Protein AF-A0A969LQN1-F1 (afdb_monomer_lite)

Sequence (122 aa):
MEYKDREGKVILKKVQLDATITDNYTGWLCTYYIYDDFNQLRYVLQPQAVKLLLDAGTWDISITNLKDELCFRYEYDYRNRMILKKSARSRRSLYGLRQPRQAGVYPGCQHANRQPLAGFIL

Structure (mmCIF, N/CA/C/O backbone):
data_AF-A0A969LQN1-F1
#
_entry.id   AF-A0A969LQN1-F1
#
loop_
_atom_site.group_PDB
_atom_site.id
_atom_site.type_symbol
_atom_site.label_atom_id
_atom_site.label_alt_id
_atom_site.label_comp_id
_atom_site.label_asym_id
_atom_site.label_entity_id
_atom_site.label_seq_id
_atom_site.pdbx_PDB_ins_code
_atom_site.Cartn_x
_atom_site.Cartn_y
_atom_site.Cartn_z
_atom_site.occupancy
_atom_site.B_iso_or_equiv
_atom_site.auth_seq_id
_atom_site.auth_comp_id
_atom_site.auth_asym_id
_atom_site.auth_atom_id
_atom_site.pdbx_PDB_model_num
ATOM 1 N N . MET A 1 1 ? -3.589 -9.354 -12.042 1.00 91.88 1 MET A N 1
ATOM 2 C CA . MET A 1 1 ? -2.975 -10.235 -11.026 1.00 91.88 1 MET A CA 1
ATOM 3 C C . MET A 1 1 ? -3.177 -9.631 -9.647 1.00 91.88 1 MET A C 1
ATOM 5 O O . MET A 1 1 ? -3.182 -8.410 -9.524 1.00 91.88 1 MET A O 1
ATOM 9 N N . GLU A 1 2 ? -3.357 -10.461 -8.626 1.00 93.88 2 GLU A N 1
ATOM 10 C CA . GLU A 1 2 ? -3.533 -10.028 -7.236 1.00 93.88 2 GLU A CA 1
ATOM 11 C C . GLU A 1 2 ? -2.597 -10.839 -6.342 1.00 93.88 2 GLU A C 1
ATOM 13 O O . GLU A 1 2 ? -2.481 -12.052 -6.502 1.00 93.88 2 GLU A O 1
ATOM 18 N N . TYR A 1 3 ? -1.928 -10.156 -5.421 1.00 94.75 3 TYR A N 1
ATOM 19 C CA . TYR A 1 3 ? -1.013 -10.750 -4.456 1.00 94.75 3 TYR A CA 1
ATOM 20 C C . TYR A 1 3 ? -1.598 -10.575 -3.071 1.00 94.75 3 TYR A C 1
ATOM 22 O O . TYR A 1 3 ? -2.099 -9.496 -2.737 1.00 94.75 3 TYR A O 1
ATOM 30 N N . LYS A 1 4 ? -1.528 -11.642 -2.282 1.00 95.94 4 LYS A N 1
ATOM 31 C CA . LYS A 1 4 ? -2.083 -11.691 -0.937 1.00 95.94 4 LYS A CA 1
ATOM 32 C C . LYS A 1 4 ? -1.000 -12.002 0.088 1.00 95.94 4 LYS A C 1
ATOM 34 O O . LYS A 1 4 ? -0.024 -12.673 -0.242 1.00 95.94 4 LYS A O 1
ATOM 39 N N . ASP A 1 5 ? -1.173 -11.503 1.304 1.00 93.50 5 ASP A N 1
ATOM 40 C CA . ASP A 1 5 ? -0.361 -11.905 2.449 1.00 93.50 5 ASP A CA 1
ATOM 41 C C . ASP A 1 5 ? -0.765 -13.297 2.978 1.00 93.50 5 ASP A C 1
ATOM 43 O O . ASP A 1 5 ? -1.632 -13.979 2.422 1.00 93.50 5 ASP A O 1
ATOM 47 N N . ARG A 1 6 ? -0.121 -13.727 4.070 1.00 92.81 6 ARG A N 1
ATOM 48 C CA . ARG A 1 6 ? -0.381 -15.024 4.719 1.00 92.81 6 ARG A CA 1
ATOM 49 C C . ARG A 1 6 ? -1.776 -15.124 5.340 1.00 92.81 6 ARG A C 1
ATOM 51 O O . ARG A 1 6 ? -2.266 -16.231 5.525 1.00 92.81 6 ARG A O 1
ATOM 58 N N . GLU A 1 7 ? -2.405 -13.993 5.640 1.00 91.88 7 GLU A N 1
ATOM 59 C CA . GLU A 1 7 ? -3.772 -13.911 6.162 1.00 91.88 7 GLU A CA 1
ATOM 60 C C . GLU A 1 7 ? -4.810 -13.774 5.030 1.00 91.88 7 GLU A C 1
ATOM 62 O O . GLU A 1 7 ? -6.009 -13.659 5.280 1.00 91.88 7 GLU A O 1
ATOM 67 N N . GLY A 1 8 ? -4.371 -13.813 3.765 1.00 93.81 8 GLY A N 1
ATOM 68 C CA . GLY A 1 8 ? -5.228 -13.756 2.585 1.00 93.81 8 GLY A CA 1
ATOM 69 C C . GLY A 1 8 ? -5.648 -12.345 2.170 1.00 93.81 8 GLY A C 1
ATOM 70 O O . GLY A 1 8 ? -6.508 -12.203 1.290 1.00 93.81 8 GLY A O 1
ATOM 71 N N . LYS A 1 9 ? -5.058 -11.293 2.744 1.00 93.50 9 LYS A N 1
ATOM 72 C CA . LYS A 1 9 ? -5.373 -9.906 2.384 1.00 93.50 9 LYS A CA 1
ATOM 73 C C . LYS A 1 9 ? -4.621 -9.490 1.148 1.00 93.50 9 LYS A C 1
ATOM 75 O O . LYS A 1 9 ? -3.429 -9.742 1.025 1.00 93.50 9 LYS A O 1
ATOM 80 N N . VAL A 1 10 ? -5.312 -8.814 0.239 1.00 95.50 10 VAL A N 1
ATOM 81 C CA . VAL A 1 10 ? -4.692 -8.295 -0.980 1.00 95.50 10 VAL A CA 1
ATOM 82 C C . VAL A 1 10 ? -3.736 -7.170 -0.605 1.00 95.50 10 VAL A C 1
ATOM 84 O O . VAL A 1 10 ? -4.182 -6.149 -0.106 1.00 95.50 10 VAL A O 1
ATOM 87 N N . ILE A 1 11 ? -2.446 -7.348 -0.879 1.00 95.81 11 ILE A N 1
ATOM 88 C CA . ILE A 1 11 ? -1.390 -6.351 -0.634 1.00 95.81 11 ILE A CA 1
ATOM 89 C C . ILE A 1 11 ? -1.024 -5.575 -1.902 1.00 95.81 11 ILE A C 1
ATOM 91 O O . ILE A 1 11 ? -0.620 -4.415 -1.841 1.00 95.81 11 ILE A O 1
ATOM 95 N N . LEU A 1 12 ? -1.193 -6.199 -3.070 1.00 95.38 12 LEU A N 1
ATOM 96 C CA . LEU A 1 12 ? -0.874 -5.609 -4.364 1.00 95.38 12 LEU A CA 1
ATOM 97 C C . LEU A 1 12 ? -1.834 -6.128 -5.426 1.00 95.38 12 LEU A C 1
ATOM 99 O O . LEU A 1 12 ? -2.025 -7.333 -5.587 1.00 95.38 12 LEU A O 1
ATOM 103 N N . LYS A 1 13 ? -2.373 -5.205 -6.213 1.00 95.31 13 LYS A N 1
ATOM 104 C CA . LYS A 1 13 ? -3.087 -5.502 -7.449 1.00 95.31 13 LYS A CA 1
ATOM 105 C C . LYS A 1 13 ? -2.303 -4.964 -8.635 1.00 95.31 13 LYS A C 1
ATOM 107 O O . LYS A 1 13 ? -1.928 -3.797 -8.645 1.00 95.31 13 LYS A O 1
ATOM 112 N N . LYS A 1 14 ? -2.085 -5.814 -9.635 1.00 94.25 14 LYS A N 1
ATOM 113 C CA . LYS A 1 14 ? -1.474 -5.450 -10.915 1.00 94.25 14 LYS A CA 1
ATOM 114 C C . LYS A 1 14 ? -2.484 -5.596 -12.040 1.00 94.25 14 LYS A C 1
ATOM 116 O O . LYS A 1 14 ? -3.086 -6.663 -12.196 1.00 94.25 14 LYS A O 1
ATOM 121 N N . VAL A 1 15 ? -2.643 -4.549 -12.835 1.00 93.56 15 VAL A N 1
ATOM 122 C CA . VAL A 1 15 ? -3.436 -4.561 -14.068 1.00 93.56 15 VAL A CA 1
ATOM 123 C C . VAL A 1 15 ? -2.489 -4.294 -15.226 1.00 93.56 15 VAL A C 1
ATOM 125 O O . VAL A 1 15 ? -1.720 -3.341 -15.164 1.00 93.56 15 VAL A O 1
ATOM 128 N N . GLN A 1 16 ? -2.494 -5.162 -16.233 1.00 92.12 16 GLN A N 1
ATOM 129 C CA . GLN A 1 16 ? -1.650 -4.971 -17.407 1.00 92.12 16 GLN A CA 1
ATOM 130 C C . GLN A 1 16 ? -2.158 -3.752 -18.173 1.00 92.12 16 GLN A C 1
ATOM 132 O O . GLN A 1 16 ? -3.361 -3.636 -18.409 1.00 92.12 16 GLN A O 1
ATOM 137 N N . LEU A 1 17 ? -1.249 -2.846 -18.510 1.00 89.06 17 LEU A N 1
ATOM 138 C CA . LEU A 1 17 ? -1.535 -1.667 -19.317 1.00 89.06 17 L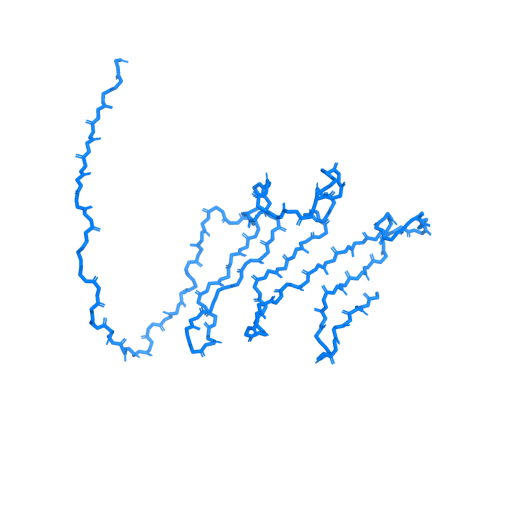EU A CA 1
ATOM 139 C C . LEU A 1 17 ? -1.036 -1.861 -20.746 1.00 89.06 17 LEU A C 1
ATOM 141 O O . LEU A 1 17 ? -1.782 -1.613 -21.687 1.00 89.06 17 LEU A O 1
ATOM 145 N N . ASP A 1 18 ? 0.193 -2.357 -20.886 1.00 87.56 18 ASP A N 1
ATOM 146 C CA . ASP A 1 18 ? 0.870 -2.499 -22.170 1.00 87.56 18 ASP A CA 1
ATOM 147 C C . ASP A 1 18 ? 1.112 -3.970 -22.520 1.00 87.56 18 ASP A C 1
ATOM 149 O O . ASP A 1 18 ? 1.302 -4.827 -21.651 1.00 87.56 18 ASP A O 1
ATOM 153 N N . ALA A 1 19 ? 1.130 -4.271 -23.820 1.00 81.88 19 ALA A N 1
ATOM 154 C CA . ALA A 1 19 ? 1.492 -5.598 -24.321 1.00 81.88 19 ALA A CA 1
ATOM 155 C C . ALA A 1 19 ? 2.981 -5.915 -24.085 1.00 81.88 19 ALA A C 1
ATOM 157 O O . ALA A 1 19 ? 3.353 -7.077 -23.932 1.00 81.88 19 ALA A O 1
ATOM 158 N N . THR A 1 20 ? 3.818 -4.877 -24.019 1.00 83.88 20 THR A N 1
ATOM 159 C CA . THR A 1 20 ? 5.254 -4.993 -23.770 1.00 83.88 20 THR A CA 1
ATOM 160 C C . THR A 1 20 ? 5.531 -4.849 -22.280 1.00 83.88 20 THR A C 1
ATOM 162 O O . THR A 1 20 ? 5.404 -3.766 -21.714 1.00 83.88 20 THR A O 1
ATOM 165 N N . ILE A 1 21 ? 5.934 -5.948 -21.650 1.00 85.12 21 ILE A N 1
ATOM 166 C CA . ILE A 1 21 ? 6.316 -5.995 -20.238 1.00 85.12 21 ILE A CA 1
ATOM 167 C C . ILE A 1 21 ? 7.829 -6.178 -20.183 1.00 85.12 21 ILE A C 1
ATOM 169 O O . ILE A 1 21 ? 8.336 -7.228 -20.574 1.00 85.12 21 ILE A O 1
ATOM 173 N N . THR A 1 22 ? 8.550 -5.163 -19.714 1.00 84.00 22 THR A N 1
ATOM 174 C CA . THR A 1 22 ? 10.016 -5.224 -19.580 1.00 84.00 22 THR A CA 1
ATOM 175 C C . THR A 1 22 ? 10.466 -5.588 -18.171 1.00 84.00 22 THR A C 1
ATOM 177 O O . THR A 1 22 ? 11.551 -6.135 -18.000 1.00 84.00 22 THR A O 1
ATOM 180 N N . ASP A 1 23 ? 9.644 -5.310 -17.159 1.00 84.62 23 ASP A N 1
ATOM 181 C CA . ASP A 1 23 ? 9.946 -5.602 -15.760 1.00 84.62 23 ASP A CA 1
ATOM 182 C C . ASP A 1 23 ? 8.658 -5.719 -14.914 1.00 84.62 23 ASP A C 1
ATOM 184 O O . ASP A 1 23 ? 7.540 -5.810 -15.425 1.00 84.62 23 ASP A O 1
ATOM 188 N N . ASN A 1 24 ? 8.815 -5.754 -13.589 1.00 84.12 24 ASN A N 1
ATOM 189 C CA . ASN A 1 24 ? 7.723 -5.936 -12.635 1.00 84.12 24 ASN A CA 1
ATOM 190 C C . ASN A 1 24 ? 6.764 -4.733 -12.507 1.00 84.12 24 ASN A C 1
ATOM 192 O O . ASN A 1 24 ? 5.717 -4.886 -11.867 1.00 84.12 24 ASN A O 1
ATOM 196 N N . TYR A 1 25 ? 7.106 -3.573 -13.063 1.00 85.00 25 TYR A N 1
ATOM 197 C CA . TYR A 1 25 ? 6.378 -2.308 -12.947 1.00 85.00 25 TYR A CA 1
ATOM 198 C C . TYR A 1 25 ? 6.063 -1.684 -14.312 1.00 85.00 25 TYR A C 1
ATOM 200 O O . TYR A 1 25 ? 4.969 -1.159 -14.505 1.00 85.00 25 TYR A O 1
ATOM 208 N N . THR A 1 26 ? 6.975 -1.772 -15.274 1.00 85.94 26 THR A N 1
ATOM 209 C CA . THR A 1 26 ? 6.791 -1.250 -16.628 1.00 85.94 26 THR A CA 1
ATOM 210 C C . THR A 1 26 ? 5.747 -2.070 -17.382 1.00 85.94 26 THR A C 1
ATOM 212 O O . THR A 1 26 ? 5.810 -3.300 -17.427 1.00 85.94 26 THR A O 1
ATOM 215 N N . GLY A 1 27 ? 4.753 -1.382 -17.949 1.00 87.25 27 GLY A N 1
ATOM 216 C CA . GLY A 1 27 ? 3.581 -2.005 -18.569 1.00 87.25 27 GLY A CA 1
ATOM 217 C C . GLY A 1 27 ? 2.517 -2.480 -17.572 1.00 87.25 27 GLY A C 1
ATOM 218 O O . GLY A 1 27 ? 1.525 -3.086 -17.983 1.00 87.25 27 GLY A O 1
ATOM 219 N N . TRP A 1 28 ? 2.674 -2.188 -16.272 1.00 91.44 28 TRP A N 1
ATOM 220 C CA . TRP A 1 28 ? 1.728 -2.556 -15.218 1.00 91.44 28 TRP A CA 1
ATOM 221 C C . TRP A 1 28 ? 1.226 -1.347 -14.424 1.00 91.44 28 TRP A C 1
ATOM 223 O O . TRP A 1 28 ? 1.983 -0.507 -13.948 1.00 91.44 28 TRP A O 1
ATOM 233 N N . LEU A 1 29 ? -0.080 -1.317 -14.167 1.00 91.88 29 LEU A N 1
ATOM 234 C CA . LEU A 1 29 ? -0.677 -0.471 -13.141 1.00 91.88 29 LEU A CA 1
ATOM 235 C C . LEU A 1 29 ? -0.676 -1.221 -11.807 1.00 91.88 29 LEU A C 1
ATOM 237 O O . LEU A 1 29 ? -1.457 -2.156 -11.606 1.00 91.88 29 LEU A O 1
ATOM 241 N N . CYS A 1 30 ? 0.192 -0.795 -10.893 1.00 93.00 30 CYS A N 1
ATOM 242 C CA . CYS A 1 30 ? 0.333 -1.363 -9.554 1.00 93.00 30 CYS A CA 1
ATOM 243 C C . CYS A 1 30 ? -0.459 -0.544 -8.525 1.00 93.00 30 CYS A C 1
ATOM 245 O O . CYS A 1 30 ? -0.253 0.657 -8.391 1.00 93.00 30 CYS A O 1
ATOM 247 N N . THR A 1 31 ? -1.348 -1.190 -7.773 1.00 93.75 31 THR A N 1
ATOM 248 C CA . THR A 1 31 ? -2.081 -0.586 -6.649 1.00 93.75 31 THR A CA 1
ATOM 249 C C . THR A 1 31 ? -1.726 -1.322 -5.367 1.00 93.75 31 THR A C 1
ATOM 251 O O . THR A 1 31 ? -1.995 -2.520 -5.265 1.00 93.75 31 THR A O 1
ATOM 254 N N . TYR A 1 32 ? -1.146 -0.619 -4.395 1.00 93.75 32 TYR A N 1
ATOM 255 C CA . TYR A 1 32 ? -0.761 -1.210 -3.109 1.00 93.75 32 TYR A CA 1
ATOM 256 C C . TYR A 1 32 ? -1.790 -0.921 -2.028 1.00 93.75 32 TYR A C 1
ATOM 258 O O . TYR A 1 32 ? -2.318 0.189 -1.941 1.00 93.75 32 TYR A O 1
ATOM 266 N N . TYR A 1 33 ? -2.013 -1.918 -1.180 1.00 93.75 33 TYR A N 1
ATOM 267 C CA . TYR A 1 33 ? -2.898 -1.869 -0.025 1.00 93.75 33 TYR A CA 1
ATOM 268 C C . TYR A 1 33 ? -2.046 -2.047 1.227 1.00 93.75 33 TYR A C 1
ATOM 270 O O . TYR A 1 33 ? -1.393 -3.073 1.404 1.00 93.75 33 TYR A O 1
ATOM 278 N N . ILE A 1 34 ? -2.020 -1.019 2.069 1.00 91.12 34 ILE A N 1
ATOM 279 C CA . ILE A 1 34 ? -1.152 -0.955 3.243 1.00 91.12 34 ILE A CA 1
ATOM 280 C C . ILE A 1 34 ? -2.014 -1.102 4.484 1.00 91.12 34 ILE A C 1
ATOM 282 O O . ILE A 1 34 ? -2.923 -0.294 4.711 1.00 91.12 34 ILE A O 1
ATOM 286 N N . TYR A 1 35 ? -1.697 -2.111 5.284 1.00 91.88 35 TYR A N 1
ATOM 287 C CA . TYR A 1 35 ? -2.370 -2.422 6.537 1.00 91.88 35 TYR A CA 1
ATOM 288 C C . TYR A 1 35 ? -1.491 -2.026 7.728 1.00 91.88 35 TYR A C 1
ATOM 290 O O . TYR A 1 35 ? -0.270 -1.977 7.595 1.00 91.88 35 TYR A O 1
ATOM 298 N N . ASP A 1 36 ? -2.108 -1.699 8.862 1.00 89.38 36 ASP A N 1
ATOM 299 C CA . ASP A 1 36 ? -1.401 -1.598 10.144 1.00 89.38 36 ASP A CA 1
ATOM 300 C C . ASP A 1 36 ? -1.349 -2.950 10.875 1.00 89.38 36 ASP A C 1
ATOM 302 O O . ASP A 1 36 ? -1.938 -3.936 10.429 1.00 89.38 36 ASP A O 1
ATOM 306 N N . ASP A 1 37 ? -0.676 -2.975 12.027 1.00 89.50 37 ASP A N 1
ATOM 307 C CA . ASP A 1 37 ? -0.557 -4.156 12.896 1.00 89.50 37 ASP A CA 1
ATOM 308 C C . ASP A 1 37 ? -1.911 -4.614 13.471 1.00 89.50 37 ASP A C 1
ATOM 310 O O . ASP A 1 37 ? -2.075 -5.767 13.867 1.00 89.50 37 ASP A O 1
ATOM 314 N N . PHE A 1 38 ? -2.911 -3.725 13.484 1.00 89.56 38 PHE A N 1
ATOM 315 C CA . PHE A 1 38 ? -4.302 -4.044 13.825 1.00 89.56 38 PHE A CA 1
ATOM 316 C C . PHE A 1 38 ? -5.102 -4.523 12.624 1.00 89.56 38 PHE A C 1
ATOM 318 O O . PHE A 1 38 ? -6.330 -4.655 12.688 1.00 89.56 38 PHE A O 1
ATOM 325 N N . ASN A 1 39 ? -4.413 -4.839 11.532 1.00 89.12 39 ASN A N 1
ATOM 326 C CA . ASN A 1 39 ? -4.992 -5.473 10.380 1.00 89.12 39 ASN A CA 1
ATOM 327 C C . ASN A 1 39 ? -5.997 -4.577 9.620 1.00 89.12 39 ASN A C 1
ATOM 329 O O . ASN A 1 39 ? -6.768 -5.077 8.791 1.00 89.12 39 ASN A O 1
ATOM 333 N N . GLN A 1 40 ? -5.940 -3.258 9.833 1.00 90.81 40 GLN A N 1
ATOM 334 C CA . GLN A 1 40 ? -6.796 -2.245 9.219 1.00 90.81 40 GLN A CA 1
ATOM 335 C C . GLN A 1 40 ? -6.134 -1.631 7.987 1.00 90.81 40 GLN A C 1
ATOM 337 O O . GLN A 1 40 ? -4.966 -1.259 8.017 1.00 90.81 40 GLN A O 1
ATOM 342 N N . LEU A 1 41 ? -6.888 -1.457 6.897 1.00 91.19 41 LEU A N 1
ATOM 343 C CA . LEU A 1 41 ? -6.384 -0.794 5.691 1.00 91.19 41 LEU A CA 1
ATOM 344 C C . LEU A 1 41 ? -6.171 0.696 5.975 1.00 91.19 41 LEU A C 1
ATOM 346 O O . LEU A 1 41 ? -7.160 1.404 6.144 1.00 91.19 41 LEU A O 1
ATOM 350 N N . ARG A 1 42 ? -4.923 1.174 5.982 1.00 89.44 42 ARG A N 1
ATOM 351 C CA . ARG A 1 42 ? -4.551 2.574 6.260 1.00 89.44 42 ARG A CA 1
ATOM 352 C C . ARG A 1 42 ? -4.337 3.391 5.002 1.00 89.44 42 ARG A C 1
ATOM 354 O O . ARG A 1 42 ? -4.770 4.540 4.947 1.00 89.44 42 ARG A O 1
ATOM 361 N N . TYR A 1 43 ? -3.701 2.802 3.993 1.00 88.62 43 TYR A N 1
ATOM 362 C CA . TYR A 1 43 ? -3.412 3.495 2.743 1.00 88.62 43 TYR A CA 1
ATOM 363 C C . TYR A 1 43 ? -3.699 2.628 1.526 1.00 88.62 43 TYR A C 1
ATOM 365 O O . TYR A 1 43 ? -3.459 1.422 1.529 1.00 88.62 43 TYR A O 1
ATOM 373 N N . VAL A 1 44 ? -4.174 3.275 0.464 1.00 91.38 44 VAL A N 1
ATOM 374 C CA . VAL A 1 44 ? -4.182 2.711 -0.888 1.00 91.38 44 VAL A CA 1
ATOM 375 C C . VAL A 1 44 ? -3.353 3.621 -1.780 1.00 91.38 44 VAL A C 1
ATOM 377 O O . VAL A 1 44 ? -3.736 4.772 -2.016 1.00 91.38 44 VAL A O 1
ATOM 380 N N . LEU A 1 45 ? -2.215 3.111 -2.252 1.00 90.50 45 LEU A N 1
ATOM 381 C CA . LEU A 1 45 ? -1.338 3.825 -3.178 1.00 90.50 45 LEU A CA 1
ATOM 382 C C . LEU A 1 45 ? -1.832 3.607 -4.602 1.00 90.50 45 LEU A C 1
ATOM 384 O O . LEU A 1 45 ? -1.912 2.470 -5.072 1.00 90.50 45 LEU A O 1
ATOM 388 N N . GLN A 1 46 ? -2.163 4.703 -5.280 1.00 90.8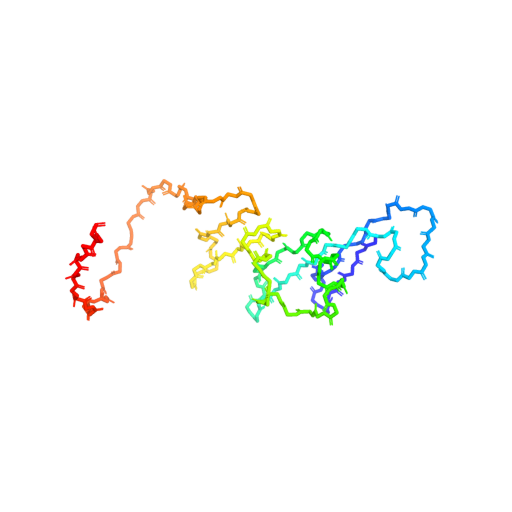8 46 GLN A N 1
ATOM 389 C CA . GLN A 1 46 ? -2.576 4.659 -6.677 1.00 90.88 46 GLN A CA 1
ATOM 390 C C . GLN A 1 46 ? -1.370 4.381 -7.592 1.00 90.88 46 GLN A C 1
ATOM 392 O O . GLN A 1 46 ? -0.244 4.729 -7.226 1.00 90.88 46 GLN A O 1
ATOM 397 N N . PRO A 1 47 ? -1.585 3.853 -8.812 1.00 91.50 47 PRO A N 1
ATOM 398 C CA . PRO A 1 47 ? -0.500 3.585 -9.761 1.00 91.50 47 PRO A CA 1
ATOM 399 C C . PRO A 1 47 ? 0.410 4.787 -10.036 1.00 91.50 47 PRO A C 1
ATOM 401 O O . PRO A 1 47 ? 1.617 4.630 -10.186 1.00 91.50 47 PRO A O 1
ATOM 404 N N . GLN A 1 48 ? -0.146 6.000 -10.032 1.00 88.12 48 GLN A N 1
ATOM 405 C CA . GLN A 1 48 ? 0.633 7.222 -10.218 1.00 88.12 48 GLN A CA 1
ATOM 406 C C . GLN A 1 48 ? 1.585 7.507 -9.044 1.00 88.12 48 GLN A C 1
ATOM 408 O O . GLN A 1 48 ? 2.710 7.940 -9.273 1.00 88.12 48 GLN A O 1
ATOM 413 N N . ALA A 1 49 ? 1.175 7.226 -7.801 1.00 87.31 49 ALA A N 1
ATOM 414 C CA . ALA A 1 49 ? 2.061 7.344 -6.642 1.00 87.31 49 ALA A CA 1
ATOM 415 C C . ALA A 1 49 ? 3.201 6.323 -6.715 1.00 87.31 49 ALA A C 1
ATOM 417 O O . ALA A 1 49 ? 4.345 6.663 -6.440 1.00 87.31 49 ALA A O 1
ATOM 418 N N . VAL A 1 50 ? 2.897 5.088 -7.131 1.00 88.69 50 VAL A N 1
ATOM 419 C CA . VAL A 1 50 ? 3.909 4.037 -7.315 1.00 88.69 50 VAL A CA 1
ATOM 420 C C . VAL A 1 50 ? 4.935 4.454 -8.361 1.00 88.69 50 VAL A C 1
ATOM 422 O O . VAL A 1 50 ? 6.126 4.325 -8.113 1.00 88.69 50 VAL A O 1
ATOM 425 N N . LYS A 1 51 ? 4.489 5.010 -9.492 1.00 88.31 51 LYS A N 1
ATOM 426 C CA . LYS A 1 51 ? 5.395 5.530 -10.520 1.00 88.31 51 LYS A CA 1
ATOM 427 C C . LYS A 1 51 ? 6.347 6.589 -9.959 1.00 88.31 51 LYS A C 1
ATOM 429 O O . LYS A 1 51 ? 7.546 6.473 -10.154 1.00 88.31 51 LYS A O 1
ATOM 434 N N . LEU A 1 52 ? 5.834 7.560 -9.204 1.00 86.94 52 LEU A N 1
ATOM 435 C CA . LEU A 1 52 ? 6.667 8.617 -8.621 1.00 86.94 52 LEU A CA 1
ATOM 436 C C . LEU A 1 52 ? 7.669 8.090 -7.585 1.00 86.94 52 LEU A C 1
ATOM 438 O O . LEU A 1 52 ? 8.788 8.585 -7.521 1.00 86.94 52 LEU A O 1
ATOM 442 N N . LEU A 1 53 ? 7.292 7.078 -6.799 1.00 87.94 53 LEU A N 1
ATOM 443 C CA . LEU A 1 53 ? 8.206 6.403 -5.870 1.00 87.94 53 LEU A CA 1
ATOM 444 C C . LEU A 1 53 ? 9.328 5.661 -6.614 1.00 87.94 53 LEU A C 1
ATOM 446 O O . LEU A 1 53 ? 10.494 5.766 -6.235 1.00 87.94 53 LEU A O 1
ATOM 450 N N . LEU A 1 54 ? 8.990 4.965 -7.704 1.00 88.00 54 LEU A N 1
ATOM 451 C CA . LEU A 1 54 ? 9.964 4.283 -8.560 1.00 88.00 54 LEU A CA 1
ATOM 452 C C . LEU A 1 54 ? 10.913 5.274 -9.243 1.00 88.00 54 LEU A C 1
ATOM 454 O O . LEU A 1 54 ? 12.123 5.073 -9.191 1.00 88.00 54 LEU A O 1
ATOM 458 N N . ASP A 1 55 ? 10.377 6.356 -9.814 1.00 86.94 55 ASP A N 1
ATOM 459 C CA . ASP A 1 55 ? 11.156 7.420 -10.460 1.00 86.94 55 ASP A CA 1
ATOM 460 C C . ASP A 1 55 ? 12.101 8.109 -9.454 1.00 86.94 55 ASP A C 1
ATOM 462 O O . ASP A 1 55 ? 13.225 8.472 -9.794 1.00 86.94 55 ASP A O 1
ATOM 466 N N . ALA A 1 56 ? 11.670 8.251 -8.194 1.00 86.25 56 ALA A N 1
ATOM 467 C CA . ALA A 1 56 ? 12.483 8.779 -7.099 1.00 86.25 56 ALA A CA 1
ATOM 468 C C . ALA A 1 56 ? 13.456 7.748 -6.490 1.00 86.25 56 ALA A C 1
ATOM 470 O O . ALA A 1 56 ? 14.264 8.107 -5.632 1.00 86.25 56 ALA A O 1
ATOM 471 N N . GLY A 1 57 ? 13.374 6.473 -6.882 1.00 87.56 57 GLY A N 1
ATOM 472 C CA . GLY A 1 57 ? 14.214 5.398 -6.350 1.00 87.56 57 GLY A CA 1
ATOM 473 C C . GLY A 1 57 ? 14.005 5.104 -4.858 1.00 87.56 57 GLY A C 1
ATOM 474 O O . GLY A 1 57 ? 14.897 4.549 -4.220 1.00 87.56 57 GLY A O 1
ATOM 475 N N . THR A 1 58 ? 12.857 5.472 -4.278 1.00 85.75 58 THR A N 1
ATOM 476 C CA . THR A 1 58 ? 12.566 5.307 -2.844 1.00 85.75 58 THR A CA 1
ATOM 477 C C . THR A 1 58 ? 11.159 4.769 -2.606 1.00 85.75 58 THR A C 1
ATOM 479 O O . THR A 1 58 ? 10.229 5.070 -3.345 1.00 85.75 58 THR A O 1
ATOM 482 N N . TRP A 1 59 ? 10.982 4.002 -1.530 1.00 84.06 59 TRP A N 1
ATOM 483 C CA . TRP A 1 59 ? 9.671 3.529 -1.062 1.00 84.06 59 TRP A CA 1
ATOM 484 C C . TRP A 1 59 ? 9.149 4.312 0.143 1.00 84.06 59 TRP A C 1
ATOM 486 O O . TRP A 1 59 ? 8.136 3.945 0.742 1.00 84.06 59 TRP A O 1
ATOM 496 N N . ASP A 1 60 ? 9.822 5.402 0.505 1.00 83.19 60 ASP A N 1
ATOM 497 C CA . ASP A 1 60 ? 9.371 6.260 1.584 1.00 83.19 60 ASP A CA 1
ATOM 498 C C . ASP A 1 60 ? 8.275 7.220 1.101 1.00 83.19 60 ASP A C 1
ATOM 500 O O . ASP A 1 60 ? 8.502 8.227 0.427 1.00 83.19 60 ASP A O 1
ATOM 504 N N . ILE A 1 61 ? 7.049 6.904 1.512 1.00 76.56 61 ILE A N 1
ATOM 505 C CA . ILE A 1 61 ? 5.834 7.655 1.190 1.00 76.56 61 ILE A CA 1
ATOM 506 C C . ILE A 1 61 ? 5.856 9.046 1.862 1.00 76.56 61 ILE A C 1
ATOM 508 O O . ILE A 1 61 ? 5.034 9.896 1.541 1.00 76.56 61 ILE A O 1
ATOM 512 N N . SER A 1 62 ? 6.732 9.296 2.845 1.00 74.25 62 SER A N 1
ATOM 513 C CA . SER A 1 62 ? 6.840 10.587 3.539 1.00 74.25 62 SER A CA 1
ATOM 514 C C . SER A 1 62 ? 7.640 11.646 2.783 1.00 74.25 62 SER A C 1
ATOM 516 O O . SER A 1 62 ? 7.385 12.831 2.981 1.00 74.25 62 SER A O 1
ATOM 518 N N . ILE A 1 63 ? 8.562 11.230 1.909 1.00 62.78 63 ILE A N 1
ATOM 519 C CA . ILE A 1 63 ? 9.533 12.122 1.247 1.00 62.78 63 ILE A CA 1
ATOM 520 C C . ILE A 1 63 ? 8.870 13.007 0.192 1.00 62.78 63 ILE A C 1
ATOM 522 O O . ILE A 1 63 ? 9.394 14.035 -0.225 1.00 62.78 63 ILE A O 1
ATOM 526 N N . THR A 1 64 ? 7.683 12.625 -0.242 1.00 59.22 64 THR A N 1
ATOM 527 C CA . THR A 1 64 ? 6.969 13.289 -1.313 1.00 59.22 64 THR A CA 1
ATOM 528 C C . THR A 1 64 ? 5.571 13.625 -0.810 1.00 59.22 64 THR A C 1
ATOM 530 O O . THR A 1 64 ? 4.928 12.826 -0.127 1.00 59.22 64 THR A O 1
ATOM 533 N N . ASN A 1 65 ? 5.043 14.796 -1.174 1.00 65.06 65 ASN A N 1
ATOM 534 C CA . ASN A 1 65 ? 3.670 15.212 -0.844 1.00 65.06 65 ASN A CA 1
ATOM 535 C C . ASN A 1 65 ? 2.581 14.290 -1.471 1.00 65.06 65 ASN A C 1
ATOM 537 O O . ASN A 1 65 ? 1.396 14.621 -1.476 1.00 65.06 65 ASN A O 1
ATOM 541 N N . LEU A 1 66 ? 2.956 13.092 -1.951 1.00 66.94 66 LEU A N 1
ATOM 542 C CA . LEU A 1 66 ? 2.103 12.018 -2.468 1.00 66.94 66 LEU A CA 1
ATOM 543 C C . LEU A 1 66 ? 1.005 11.610 -1.492 1.00 66.94 66 LEU A C 1
ATOM 545 O O . LEU A 1 66 ? -0.081 11.231 -1.934 1.00 66.94 66 LEU A O 1
ATOM 549 N N . LYS A 1 67 ? 1.269 11.681 -0.176 1.00 61.78 67 LYS A N 1
ATOM 550 C CA . LYS A 1 67 ? 0.273 11.332 0.852 1.00 61.78 67 LYS A CA 1
ATOM 551 C C . LYS A 1 67 ? -1.008 12.143 0.714 1.00 61.78 67 LYS A C 1
ATOM 553 O O . LYS A 1 67 ? -2.089 11.638 1.007 1.00 61.78 67 LYS A O 1
ATOM 558 N N . ASP A 1 68 ? -0.891 13.381 0.261 1.00 64.38 68 ASP A N 1
ATOM 559 C CA . ASP A 1 68 ? -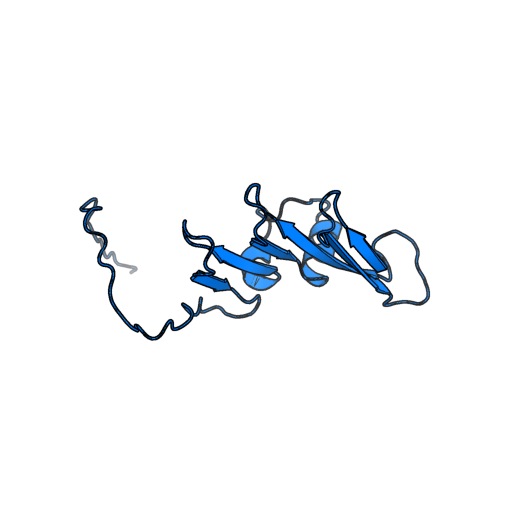2.030 14.279 0.179 1.00 64.38 68 ASP A CA 1
ATOM 560 C C . ASP A 1 68 ? -2.700 14.250 -1.190 1.00 64.38 68 ASP A C 1
ATOM 562 O O . ASP A 1 68 ? -3.910 14.466 -1.264 1.00 64.38 68 ASP A O 1
ATOM 566 N N . GLU A 1 69 ? -1.941 13.924 -2.239 1.00 69.38 69 GLU A N 1
ATOM 567 C CA . GLU A 1 69 ? -2.386 14.117 -3.618 1.00 69.38 69 GLU A CA 1
ATOM 568 C C . GLU A 1 69 ? -2.632 12.833 -4.417 1.00 69.38 69 GLU A C 1
ATOM 570 O O . GLU A 1 69 ? -3.324 12.873 -5.429 1.00 69.38 69 GLU A O 1
ATOM 575 N N . LEU A 1 70 ? -2.070 11.686 -4.018 1.00 79.38 70 LEU A N 1
ATOM 576 C CA . LEU A 1 70 ? -2.072 10.475 -4.858 1.00 79.38 70 LEU A CA 1
ATOM 577 C C . LEU A 1 70 ? -2.320 9.172 -4.086 1.00 79.38 70 LEU A C 1
ATOM 579 O O . LEU A 1 70 ? -2.186 8.075 -4.636 1.00 79.38 70 LEU A O 1
ATOM 583 N N . CYS A 1 71 ? -2.739 9.263 -2.824 1.00 83.06 71 CYS A N 1
ATOM 584 C CA . CYS A 1 71 ? -3.152 8.101 -2.047 1.00 83.06 71 CYS A CA 1
ATOM 585 C C . CYS A 1 71 ? -4.518 8.305 -1.389 1.00 83.06 71 CYS A C 1
ATOM 587 O O . CYS A 1 71 ? -4.968 9.428 -1.150 1.00 83.06 71 CYS A O 1
ATOM 589 N N . PHE A 1 72 ? -5.199 7.195 -1.111 1.00 85.38 72 PHE A N 1
ATOM 590 C CA . PHE A 1 72 ? -6.337 7.207 -0.200 1.00 85.38 72 PHE A CA 1
ATOM 591 C C . PHE A 1 72 ? -5.843 6.867 1.194 1.00 85.38 72 PHE A C 1
ATOM 593 O O . PHE A 1 72 ? -5.185 5.843 1.362 1.00 85.38 72 PHE A O 1
ATOM 600 N N . ARG A 1 73 ? -6.194 7.695 2.179 1.00 84.38 73 ARG A N 1
ATOM 601 C CA . ARG A 1 73 ? -5.898 7.447 3.592 1.00 84.38 73 ARG A CA 1
ATOM 602 C C . ARG A 1 73 ? -7.181 7.159 4.347 1.00 84.38 73 ARG A C 1
ATOM 604 O O . ARG A 1 73 ? -8.163 7.890 4.206 1.00 84.38 73 ARG A O 1
ATOM 611 N N . TYR A 1 74 ? -7.128 6.125 5.167 1.00 86.94 74 TYR A N 1
ATOM 612 C CA . TYR A 1 74 ? -8.205 5.693 6.034 1.00 86.94 74 TYR A CA 1
ATOM 613 C C . TYR A 1 74 ? -7.738 5.775 7.479 1.00 86.94 74 TYR A C 1
ATOM 615 O O . TYR A 1 74 ? -6.663 5.281 7.826 1.00 86.94 74 TYR A O 1
ATOM 623 N N . GLU A 1 75 ? -8.550 6.399 8.321 1.00 85.44 75 GLU A N 1
ATOM 624 C CA . GLU A 1 75 ? -8.306 6.442 9.759 1.00 85.44 75 GLU A CA 1
ATOM 625 C C . GLU A 1 75 ? -9.465 5.804 10.496 1.00 85.44 75 GLU A C 1
ATOM 627 O O . GLU A 1 75 ? -10.617 5.904 10.065 1.00 85.44 75 GLU A O 1
ATOM 632 N N . TYR A 1 76 ? -9.144 5.176 11.621 1.00 86.62 76 TYR A N 1
ATOM 633 C CA . TYR A 1 76 ? -10.086 4.450 12.457 1.00 86.62 76 TYR A CA 1
ATOM 634 C C . TYR A 1 76 ? -9.979 4.945 13.896 1.00 86.62 76 TYR A C 1
ATOM 636 O O . TYR A 1 76 ? -8.907 5.369 14.333 1.00 86.62 76 TYR A O 1
ATOM 644 N N . ASP A 1 77 ? -11.095 4.896 14.620 1.00 83.62 77 ASP A N 1
ATOM 645 C CA . ASP A 1 77 ? -11.101 5.065 16.071 1.00 83.62 77 ASP A CA 1
ATOM 646 C C . ASP A 1 77 ? -10.606 3.794 16.787 1.00 83.62 77 ASP A C 1
ATOM 648 O O . ASP A 1 77 ? -10.423 2.736 16.184 1.00 83.62 77 ASP A O 1
ATOM 652 N N . TYR A 1 78 ? -10.448 3.879 18.109 1.00 83.25 78 TYR A N 1
ATOM 653 C CA . TYR A 1 78 ? -10.067 2.749 18.967 1.00 83.25 78 TYR A CA 1
ATOM 654 C C . TYR A 1 78 ? -11.093 1.595 18.975 1.00 83.25 78 TYR A C 1
ATOM 656 O O . TYR A 1 78 ? -10.850 0.552 19.573 1.00 83.25 78 TYR A O 1
ATOM 664 N N . ARG A 1 79 ? -12.261 1.774 18.339 1.00 84.31 79 ARG A N 1
ATOM 665 C CA . ARG A 1 79 ? -13.311 0.757 18.179 1.00 84.31 79 ARG A CA 1
ATOM 666 C C . ARG A 1 79 ? -13.329 0.175 16.765 1.00 84.31 79 ARG A C 1
ATOM 668 O O . ARG A 1 79 ? -14.317 -0.457 16.395 1.00 84.31 79 ARG A O 1
ATOM 675 N N . ASN A 1 80 ? -12.276 0.397 15.978 1.00 79.88 80 ASN A N 1
ATOM 676 C CA . ASN A 1 80 ? -12.123 -0.077 14.601 1.00 79.88 80 ASN A CA 1
ATOM 677 C C . ASN A 1 80 ? -13.164 0.484 13.618 1.00 79.88 80 ASN A C 1
ATOM 679 O O . ASN A 1 80 ? -13.448 -0.124 12.586 1.00 79.88 80 ASN A O 1
ATOM 683 N N . ARG A 1 81 ? -13.754 1.647 13.905 1.00 81.06 81 ARG A N 1
ATOM 684 C CA . ARG A 1 81 ? -14.697 2.308 12.993 1.00 81.06 81 ARG A CA 1
ATOM 685 C C . ARG A 1 81 ? -13.971 3.378 12.198 1.00 81.06 81 ARG A C 1
ATOM 687 O O . ARG A 1 81 ? -13.265 4.196 12.777 1.00 81.06 81 ARG A O 1
ATOM 694 N N . MET A 1 82 ? -14.183 3.401 10.883 1.00 78.94 82 MET A N 1
ATOM 695 C CA . MET A 1 82 ? -13.588 4.407 10.003 1.00 78.94 82 MET A CA 1
ATOM 696 C C . MET A 1 82 ? -14.121 5.805 10.347 1.00 78.94 82 MET A C 1
ATOM 698 O O . MET A 1 82 ? -15.328 6.045 10.302 1.00 78.94 82 MET A O 1
ATOM 702 N N . ILE A 1 83 ? -13.213 6.721 10.673 1.00 77.44 83 ILE A N 1
ATOM 703 C CA . ILE A 1 83 ? -13.504 8.118 11.028 1.00 77.44 83 ILE A CA 1
ATOM 704 C C . ILE A 1 83 ? -13.148 9.093 9.904 1.00 77.44 83 ILE A C 1
ATOM 706 O O . ILE A 1 83 ? -13.731 10.173 9.824 1.00 77.44 83 ILE A O 1
ATOM 710 N N . LEU A 1 84 ? -12.222 8.717 9.016 1.00 73.50 84 LEU A N 1
ATOM 711 C CA . LEU A 1 84 ? -11.749 9.583 7.942 1.00 73.50 84 LEU A CA 1
ATOM 712 C C . LEU A 1 84 ? -11.436 8.776 6.685 1.00 73.50 84 LEU A C 1
ATOM 714 O O . LEU A 1 84 ? -10.801 7.724 6.749 1.00 73.50 84 LEU A O 1
ATOM 718 N N . LYS A 1 85 ? -11.851 9.318 5.537 1.00 76.12 85 LYS A N 1
ATOM 719 C CA . LYS A 1 85 ? -11.421 8.882 4.207 1.00 76.12 85 LYS A CA 1
ATOM 720 C C . LYS A 1 85 ? -10.916 10.102 3.444 1.00 76.12 85 LYS A C 1
ATOM 722 O O . LYS A 1 85 ? -11.716 10.903 2.964 1.00 76.12 85 LYS A O 1
ATOM 727 N N . LYS A 1 86 ? -9.596 10.248 3.322 1.00 71.50 86 LYS A N 1
ATOM 728 C CA . LYS A 1 86 ? -8.992 11.303 2.499 1.00 71.50 86 LYS A CA 1
ATOM 729 C C . LYS A 1 86 ? -8.896 10.808 1.065 1.00 71.50 86 LYS A C 1
ATOM 731 O O . LYS A 1 86 ? -8.364 9.725 0.825 1.00 71.50 86 LYS A O 1
ATOM 736 N N . SER A 1 87 ? -9.414 11.590 0.124 1.00 66.25 87 SER A N 1
ATOM 737 C CA . SER A 1 87 ? -9.207 11.352 -1.300 1.00 66.25 87 SER A CA 1
ATOM 738 C C . SER A 1 87 ? -8.068 12.218 -1.828 1.00 66.25 87 SER A C 1
ATOM 740 O O . SER A 1 87 ? -7.958 13.395 -1.488 1.00 66.25 87 SER A O 1
ATOM 742 N N . ALA A 1 88 ? -7.282 11.612 -2.715 1.00 56.53 88 ALA A N 1
ATOM 743 C CA . ALA A 1 88 ? -6.141 12.159 -3.444 1.00 56.53 88 ALA A CA 1
ATOM 744 C C . ALA A 1 88 ? -6.359 13.559 -4.070 1.00 56.53 88 ALA A C 1
ATOM 746 O O . ALA A 1 88 ? -5.416 14.285 -4.321 1.00 56.53 88 ALA A O 1
ATOM 747 N N . ARG A 1 89 ? -7.597 14.003 -4.314 1.00 56.62 89 ARG A N 1
ATOM 748 C CA . ARG A 1 89 ? -7.858 15.303 -4.965 1.00 56.62 89 ARG A CA 1
ATOM 749 C C . ARG A 1 89 ? -8.569 16.342 -4.113 1.00 56.62 89 ARG A C 1
ATOM 751 O O . ARG A 1 89 ? -8.859 17.432 -4.604 1.00 56.62 89 ARG A O 1
ATOM 758 N N . SER A 1 90 ? -8.855 16.042 -2.852 1.00 50.72 90 SER A N 1
ATOM 759 C CA . SER A 1 90 ? -9.577 16.984 -2.008 1.00 50.72 90 SER A CA 1
ATOM 760 C C . SER A 1 90 ? -8.614 17.766 -1.120 1.00 50.72 90 SER A C 1
ATOM 762 O O . SER A 1 90 ? -8.218 17.301 -0.053 1.00 50.72 90 SER A O 1
ATOM 764 N N . ARG A 1 91 ? -8.333 19.023 -1.504 1.00 48.31 91 ARG A N 1
ATOM 765 C CA . ARG A 1 91 ? -7.761 20.057 -0.606 1.00 48.31 91 ARG A CA 1
A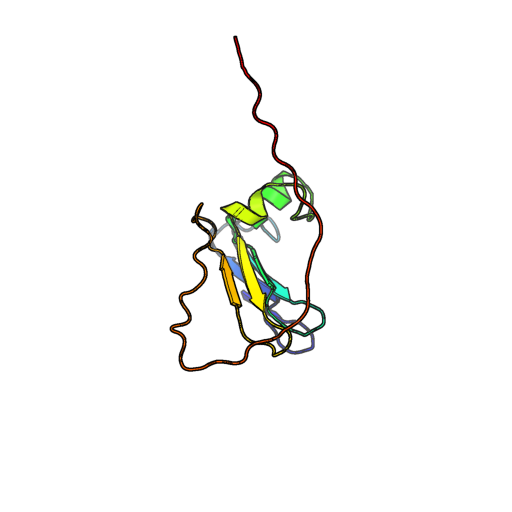TOM 766 C C . ARG A 1 91 ? -8.609 20.288 0.653 1.00 48.31 91 ARG A C 1
ATOM 768 O O . ARG A 1 91 ? -8.182 20.968 1.578 1.00 48.31 91 ARG A O 1
ATOM 775 N N . ARG A 1 92 ? -9.811 19.710 0.708 1.00 44.06 92 ARG A N 1
ATOM 776 C CA . ARG A 1 92 ? -10.682 19.685 1.875 1.00 44.06 92 ARG A CA 1
ATOM 777 C C . ARG A 1 92 ? -10.756 18.253 2.389 1.00 44.06 92 ARG A C 1
ATOM 779 O O . ARG A 1 92 ? -11.401 17.406 1.775 1.00 44.06 92 ARG A O 1
ATOM 786 N N . SER A 1 93 ? -10.112 17.976 3.518 1.00 46.12 93 SER A N 1
ATOM 787 C CA . SER A 1 93 ? -10.470 16.811 4.326 1.00 46.12 93 SER A CA 1
ATOM 788 C C . SER A 1 93 ? -11.954 16.957 4.669 1.00 46.12 93 SER A C 1
ATOM 790 O O . SER A 1 93 ? -12.326 17.768 5.517 1.00 46.12 93 SER A O 1
ATOM 792 N N . LEU A 1 94 ? -12.833 16.288 3.921 1.00 46.91 94 LEU A N 1
ATOM 793 C CA . LEU A 1 94 ? -14.229 16.199 4.305 1.00 46.91 94 LEU A CA 1
ATOM 794 C C . LEU A 1 94 ? -14.229 15.245 5.490 1.00 46.91 94 LEU A C 1
ATOM 796 O O . LEU A 1 94 ? -14.126 14.032 5.309 1.00 46.91 94 LEU A O 1
ATOM 800 N N . TYR A 1 95 ? -14.303 15.804 6.701 1.00 46.28 95 TYR A N 1
ATOM 801 C CA . TYR A 1 95 ? -14.852 15.081 7.838 1.00 46.28 95 TYR A CA 1
ATOM 802 C C . TYR A 1 95 ? -16.123 14.420 7.321 1.00 46.28 95 TYR A C 1
ATOM 804 O O . TYR A 1 95 ? -17.071 15.110 6.938 1.00 46.28 95 TYR A O 1
ATOM 812 N N . GLY A 1 96 ? -16.096 13.094 7.187 1.00 43.50 96 GLY A N 1
ATOM 813 C CA . GLY A 1 96 ? -17.275 12.350 6.795 1.00 43.50 96 GLY A CA 1
ATOM 814 C C . GLY A 1 96 ? -18.363 12.731 7.783 1.00 43.50 96 GLY A C 1
ATOM 815 O O . GLY A 1 96 ? -18.209 12.507 8.983 1.00 43.50 96 GLY A O 1
ATOM 816 N N . LEU A 1 97 ? -19.412 13.381 7.280 1.00 39.47 97 LEU A N 1
ATOM 817 C CA . LEU A 1 97 ? -20.611 13.734 8.019 1.00 39.47 97 LEU A CA 1
ATOM 818 C C . LEU A 1 97 ? -21.200 12.450 8.602 1.00 39.47 97 LEU A C 1
ATOM 820 O O . LEU A 1 97 ? -22.043 11.797 7.989 1.00 39.47 97 LEU A O 1
ATOM 824 N N . ARG A 1 98 ? -20.770 12.073 9.804 1.00 43.22 98 ARG A N 1
ATOM 825 C CA . ARG A 1 98 ? -21.567 11.192 10.637 1.00 43.22 98 ARG A CA 1
ATOM 826 C C . ARG A 1 98 ? -22.686 12.074 11.164 1.00 43.22 98 ARG A C 1
ATOM 828 O O . ARG A 1 98 ? -22.462 12.892 12.051 1.00 43.22 98 ARG A O 1
ATOM 835 N N . GLN A 1 99 ? -23.878 11.942 10.583 1.00 38.12 99 GLN A N 1
ATOM 836 C CA . GLN A 1 99 ? -25.077 12.476 11.217 1.00 38.12 99 GLN A CA 1
ATOM 837 C C . GLN A 1 99 ? -25.104 11.945 12.660 1.00 38.12 99 GLN A C 1
ATOM 839 O O . GLN A 1 99 ? -25.004 10.726 12.858 1.00 38.12 99 GLN A O 1
ATOM 844 N N . PRO A 1 100 ? -25.173 12.819 13.677 1.00 39.09 100 PRO A N 1
ATOM 845 C CA . PRO A 1 100 ? -25.179 12.388 15.058 1.00 39.09 100 PRO A CA 1
ATOM 846 C C . PRO A 1 100 ? -26.540 11.763 15.356 1.00 39.09 100 PRO A C 1
ATOM 848 O O . PRO A 1 100 ? -27.477 12.442 15.760 1.00 39.09 100 PRO A O 1
ATOM 851 N N . ARG A 1 101 ? -26.661 10.443 15.211 1.00 42.72 101 ARG A N 1
ATOM 852 C CA . ARG A 1 101 ? -27.586 9.706 16.071 1.00 42.72 101 ARG A CA 1
ATOM 853 C C . ARG A 1 101 ? -26.819 9.233 17.299 1.00 42.72 101 ARG A C 1
ATOM 855 O O . ARG A 1 101 ? -26.205 8.175 17.309 1.00 42.72 101 ARG A O 1
ATOM 862 N N . GLN A 1 102 ? -26.883 10.130 18.284 1.00 38.03 102 GLN A N 1
ATOM 863 C CA . GLN A 1 102 ? -26.746 9.930 19.726 1.00 38.03 102 GLN A CA 1
ATOM 864 C C . GLN A 1 102 ? -25.336 9.653 20.279 1.00 38.03 102 GLN A C 1
ATOM 866 O O . GLN A 1 102 ? -24.790 8.557 20.226 1.00 38.03 102 GLN A O 1
ATOM 871 N N . ALA A 1 103 ? -24.775 10.753 20.795 1.00 39.69 103 ALA A N 1
ATOM 872 C CA . ALA A 1 103 ? -24.210 10.936 22.132 1.00 39.69 103 ALA A CA 1
ATOM 873 C C . ALA A 1 103 ? -23.422 9.779 22.775 1.00 39.69 103 ALA A C 1
ATOM 875 O O . ALA A 1 103 ? -23.974 8.813 23.287 1.00 39.69 103 ALA A O 1
ATOM 876 N N . GLY A 1 104 ? -22.115 10.006 22.889 1.00 32.72 104 GLY A N 1
ATOM 877 C CA . GLY A 1 104 ? -21.268 9.491 23.958 1.00 32.72 104 GLY A CA 1
ATOM 878 C C . GLY A 1 104 ? -20.167 10.518 24.186 1.00 32.72 104 GLY A C 1
ATOM 879 O O . GLY A 1 104 ? -19.173 10.527 23.466 1.00 32.72 104 GLY A O 1
ATOM 880 N N . VAL A 1 105 ? -20.415 11.459 25.093 1.00 39.41 105 VAL A N 1
ATOM 881 C CA . VAL A 1 105 ? -19.461 12.487 25.524 1.00 39.41 105 VAL A CA 1
ATOM 882 C C . VAL A 1 105 ? -18.285 11.789 26.213 1.00 39.41 105 VAL A C 1
ATOM 884 O O . VAL A 1 105 ? -18.504 11.061 27.175 1.00 39.41 105 VAL A O 1
ATOM 887 N N . TYR A 1 106 ? -17.053 12.018 25.753 1.00 32.66 106 TYR A N 1
ATOM 888 C CA . TYR A 1 106 ? -15.853 11.732 26.546 1.00 32.66 106 TYR A CA 1
ATOM 889 C C . TYR A 1 106 ? -15.372 13.043 27.176 1.00 32.66 106 TYR A C 1
ATOM 891 O O . TYR A 1 106 ? -14.975 13.947 26.436 1.00 32.66 106 TYR A O 1
ATOM 899 N N . PRO A 1 107 ? -15.425 13.192 28.511 1.00 40.03 107 PRO A N 1
ATOM 900 C CA . PRO A 1 107 ? -14.813 14.316 29.191 1.00 40.03 107 PRO A CA 1
ATOM 901 C C . PRO A 1 107 ? -13.340 13.993 29.460 1.00 40.03 107 PRO A C 1
ATOM 903 O O . PRO A 1 107 ? -13.010 12.914 29.944 1.00 40.03 107 PRO A O 1
ATOM 906 N N . GLY A 1 108 ? -12.461 14.953 29.184 1.00 36.72 108 GLY A N 1
ATOM 907 C CA . GLY A 1 108 ? -11.094 14.935 29.701 1.00 36.72 108 GLY A CA 1
ATOM 908 C C . GLY A 1 108 ? -10.023 14.881 28.625 1.00 36.72 108 GLY A C 1
ATOM 909 O O . GLY A 1 108 ? -9.469 13.827 28.361 1.00 36.72 108 GLY A O 1
ATOM 910 N N . CYS A 1 109 ? -9.711 16.044 28.058 1.00 38.28 109 CYS A N 1
ATOM 911 C CA . CYS A 1 109 ? -8.348 16.486 27.748 1.00 38.28 109 CYS A CA 1
ATOM 912 C C . CYS A 1 109 ? -8.412 18.020 27.690 1.00 38.28 109 CYS A C 1
ATOM 914 O O . CYS A 1 109 ? -8.652 18.620 26.645 1.00 38.28 109 CYS A O 1
ATOM 916 N N . GLN A 1 110 ? -8.339 18.649 28.863 1.00 37.72 110 GLN A N 1
ATOM 917 C CA . GLN A 1 110 ? -8.255 20.097 29.019 1.00 37.72 110 GLN A CA 1
ATOM 918 C C . GLN A 1 110 ? -6.794 20.556 28.880 1.00 37.72 110 GLN A C 1
ATOM 920 O O . GLN A 1 110 ? -5.911 19.970 29.490 1.00 37.72 110 GLN A O 1
ATOM 925 N N . HIS A 1 111 ? -6.615 21.662 28.150 1.00 33.88 111 HIS A N 1
ATOM 926 C CA . HIS A 1 111 ? -5.565 22.684 28.288 1.00 33.88 111 HIS A CA 1
ATOM 927 C C . HIS A 1 111 ? -4.087 22.337 28.025 1.00 33.88 111 HIS A C 1
ATOM 929 O O . HIS A 1 111 ? -3.400 21.794 28.877 1.00 33.88 111 HIS A O 1
ATOM 935 N N . ALA A 1 112 ? -3.575 22.857 26.903 1.00 33.19 112 ALA A N 1
ATOM 936 C CA . ALA A 1 112 ? -2.416 23.767 26.787 1.00 33.19 112 ALA A CA 1
ATOM 937 C C . ALA A 1 112 ? -2.211 24.024 25.273 1.00 33.19 112 ALA A C 1
ATOM 939 O O . ALA A 1 112 ? -2.228 23.077 24.503 1.00 33.19 112 ALA A O 1
ATOM 940 N N . ASN A 1 113 ? -2.071 25.221 24.704 1.00 34.28 113 ASN A N 1
ATOM 941 C CA . ASN A 1 113 ? -1.634 26.509 25.215 1.00 34.28 113 ASN A CA 1
ATOM 942 C C . ASN A 1 113 ? -2.163 27.611 24.258 1.00 34.28 113 ASN A C 1
ATOM 944 O O . ASN A 1 113 ? -2.111 27.443 23.040 1.00 34.28 113 ASN A O 1
ATOM 948 N N . ARG A 1 114 ? -2.667 28.731 24.798 1.00 39.25 114 ARG A N 1
ATOM 949 C CA . ARG A 1 114 ? -2.774 30.017 24.068 1.00 39.25 114 ARG A CA 1
ATOM 950 C C . ARG A 1 114 ? -1.327 30.508 23.836 1.00 39.25 114 ARG A C 1
ATOM 952 O O . ARG A 1 114 ? -0.475 30.224 24.664 1.00 39.25 114 ARG A O 1
ATOM 959 N N . GLN A 1 115 ? -0.960 31.180 22.746 1.00 43.22 115 GLN A N 1
ATOM 960 C CA . GLN A 1 115 ? -1.273 32.587 22.468 1.00 43.22 115 GLN A CA 1
ATOM 961 C C . GLN A 1 115 ? -1.143 32.936 20.964 1.00 43.22 115 GLN A C 1
ATOM 963 O O . GLN A 1 115 ? -0.411 32.258 20.243 1.00 43.22 115 GLN A O 1
ATOM 968 N N . PRO A 1 116 ? -1.828 34.003 20.501 1.00 49.53 116 PRO A N 1
ATOM 969 C CA . PRO A 1 116 ? -1.752 34.547 19.144 1.00 49.53 116 PRO A CA 1
ATOM 970 C C . PRO A 1 116 ? -0.719 35.680 19.056 1.00 49.53 116 PRO A C 1
ATOM 972 O O . PRO A 1 116 ? -0.618 36.455 19.999 1.00 49.53 116 PRO A O 1
ATOM 975 N N . LEU A 1 117 ? -0.045 35.868 17.917 1.00 41.34 117 LEU A N 1
ATOM 976 C CA . LEU A 1 117 ? 0.545 37.168 17.573 1.00 41.34 117 LEU A CA 1
ATOM 977 C C . LEU A 1 117 ? 0.420 37.433 16.071 1.00 41.34 117 LEU A C 1
ATOM 979 O O . LEU A 1 117 ? 1.004 36.748 15.236 1.00 41.34 117 LEU A O 1
ATOM 983 N N . ALA A 1 118 ? -0.381 38.450 15.768 1.00 40.69 118 ALA A N 1
ATOM 984 C CA . ALA A 1 118 ? -0.346 39.191 14.524 1.00 40.69 118 ALA A CA 1
ATOM 985 C C . ALA A 1 118 ? 0.952 40.019 14.440 1.00 40.69 118 ALA A C 1
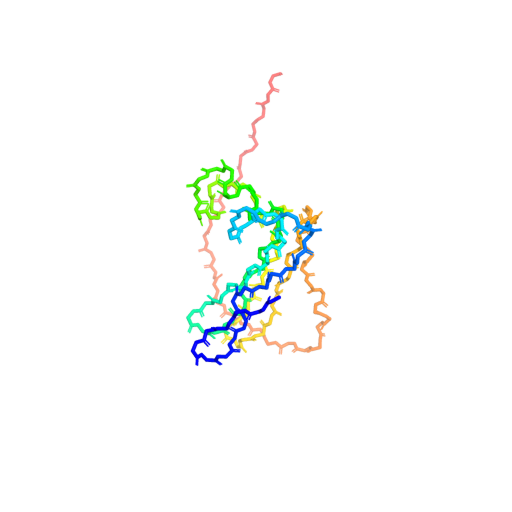ATOM 987 O O . ALA A 1 118 ? 1.414 40.543 15.452 1.00 40.69 118 ALA A O 1
ATOM 988 N N . GLY A 1 119 ? 1.492 40.179 13.232 1.00 33.66 119 GLY A N 1
ATOM 989 C CA . GLY A 1 119 ? 2.559 41.126 12.889 1.00 33.66 119 GLY A CA 1
ATOM 990 C C . GLY A 1 119 ? 2.633 41.258 11.365 1.00 33.66 119 GLY A C 1
ATOM 991 O O . GLY A 1 119 ? 2.906 40.277 10.686 1.00 33.66 119 GLY A O 1
ATOM 992 N N . PHE A 1 120 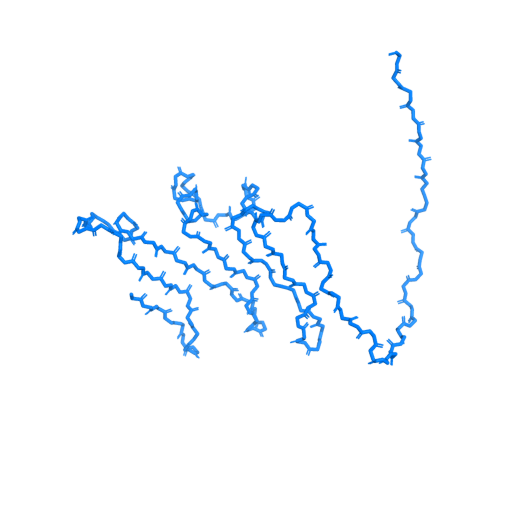? 2.068 42.336 10.813 1.00 37.75 120 PHE A N 1
ATOM 993 C CA . PHE A 1 120 ? 2.782 43.438 10.148 1.00 37.75 120 PHE A CA 1
ATOM 994 C C . PHE A 1 120 ? 3.796 43.007 9.072 1.00 37.75 120 PHE A C 1
ATOM 996 O O . PHE A 1 120 ? 4.884 42.533 9.382 1.00 37.75 120 PHE A O 1
ATOM 1003 N N . ILE A 1 121 ? 3.452 43.271 7.809 1.00 45.91 121 ILE A N 1
ATOM 1004 C CA . ILE A 1 121 ? 4.409 43.470 6.716 1.00 45.91 121 ILE A CA 1
ATOM 1005 C C . ILE A 1 121 ? 4.146 44.884 6.183 1.00 45.91 121 ILE A C 1
ATOM 1007 O O . ILE A 1 121 ? 2.984 45.266 6.025 1.00 45.91 121 ILE A O 1
ATOM 1011 N N . LEU A 1 122 ? 5.244 45.632 6.039 1.00 50.34 122 LEU A N 1
ATOM 1012 C CA . LEU A 1 122 ? 5.367 47.003 5.528 1.00 50.34 122 LEU A CA 1
ATOM 1013 C C . LEU A 1 122 ? 4.724 47.204 4.152 1.00 50.34 122 LEU A C 1
ATOM 1015 O O . LEU A 1 122 ? 4.809 46.268 3.325 1.00 50.34 122 LEU A O 1
#

Secondary structure (DSSP, 8-state):
-EEE-TTS-EEEEEEE--S---SSSTTEEEEEEEE-TTS-EEEEE-HHHHHHHHHTT---TTSSTHHHHTEEEEEE-TTS-EEEEE-TT-SS---------S--------------------

Radius of gyration: 19.97 Å; chains: 1; bounding box: 42×62×54 Å

Foldseek 3Di:
DFDADPVRHTAKDWDAQDPDDPDPLVRIWIWGFDADPVRDGFKIFGSVNVVVCVVVVHPPPVVDPCVQAGMWGWDADPVRHTQFTHDNPDPDRPRPPPPDPDDDDDDDDDDDDDDDDDDDDD

pLDDT: mean 72.96, std 21.36, range [32.66, 95.94]